Protein AF-A0A8X6LLJ6-F1 (afdb_monomer_lite)

Organism: Trichonephila clavata (NCBI:txid2740835)

Radius of gyration: 18.31 Å; chains: 1; bounding box: 47×21×43 Å

pLDDT: mean 93.16, std 5.04, range [62.5, 97.94]

Foldseek 3Di:
DVVVVVVVVVVVCQVVPFALPWFDWDKAQVCVVVVQKQWVVRIDIDRFFFQRRHDYPDPVDGRHDPDDDDDDDDTDIDGD

Secondary structure (DSSP, 8-state):
-HHHHHHHHHHHHHHHHSBTTSPEEEEEEGGGT-TTEEEESSEEEEEE--TTT-B-SSTT-----SS--------EEEE-

InterPro domains:
  IPR000072 PDGF/VEGF domain [PF00341] (23-73)
  IPR000072 PDGF/VEGF domain [PS50278] (39-80)
  IPR029034 Cystine-knot cytokine [G3DSA:2.10.90.10] (2-79)
  IPR029034 Cystine-knot cytokine [SSF57501] (10-77)

Structure (mmCIF, N/CA/C/O backbone):
data_AF-A0A8X6LLJ6-F1
#
_entry.id   AF-A0A8X6LLJ6-F1
#
loop_
_atom_site.group_PDB
_atom_site.id
_atom_site.type_symbol
_atom_site.label_atom_id
_atom_site.label_alt_id
_atom_site.label_comp_id
_atom_site.label_asym_id
_atom_site.label_entity_id
_atom_site.label_seq_id
_atom_site.pdbx_PDB_ins_code
_atom_site.Cartn_x
_atom_site.Cartn_y
_atom_site.Cartn_z
_atom_site.occupancy
_atom_site.B_iso_or_equiv
_atom_site.auth_seq_id
_atom_site.auth_comp_id
_atom_site.auth_asym_id
_atom_site.auth_atom_id
_atom_site.pdbx_PDB_model_num
ATOM 1 N N . LEU A 1 1 ? 33.327 -4.733 -15.759 1.00 75.19 1 LEU A N 1
ATOM 2 C CA . LEU A 1 1 ? 32.490 -5.900 -16.153 1.00 75.19 1 LEU A CA 1
ATOM 3 C C . LEU A 1 1 ? 31.648 -6.427 -14.989 1.00 75.19 1 LEU A C 1
ATOM 5 O O . LEU A 1 1 ? 30.457 -6.612 -15.191 1.00 75.19 1 LEU A O 1
ATOM 9 N N . LEU A 1 2 ? 32.222 -6.634 -13.794 1.00 89.19 2 LEU A N 1
ATOM 10 C CA . LEU A 1 2 ? 31.470 -7.052 -12.598 1.00 89.19 2 LEU A CA 1
ATOM 11 C C . LEU A 1 2 ? 30.351 -6.062 -12.221 1.00 89.19 2 LEU A C 1
ATOM 13 O O . LEU A 1 2 ? 29.202 -6.470 -12.121 1.00 89.19 2 LEU A O 1
ATOM 17 N N . GLU A 1 3 ? 30.665 -4.767 -12.155 1.00 94.75 3 GLU A N 1
ATOM 18 C CA . GLU A 1 3 ? 29.699 -3.705 -11.817 1.00 94.75 3 GLU A CA 1
ATOM 19 C C . GLU A 1 3 ? 28.494 -3.663 -12.774 1.00 94.75 3 GLU A C 1
ATOM 21 O O . GLU A 1 3 ? 27.359 -3.477 -12.353 1.00 94.75 3 GLU A O 1
ATOM 26 N N . VAL A 1 4 ? 28.716 -3.905 -14.073 1.00 96.56 4 VAL A N 1
ATOM 27 C CA . VAL A 1 4 ? 27.636 -3.963 -15.077 1.00 96.56 4 VAL A CA 1
ATOM 28 C C . VAL A 1 4 ? 26.712 -5.154 -14.816 1.00 96.56 4 VAL A C 1
ATOM 30 O O . VAL A 1 4 ? 25.497 -5.043 -14.962 1.00 96.56 4 VAL A O 1
ATOM 33 N N . ARG A 1 5 ? 27.270 -6.302 -14.412 1.00 97.06 5 ARG A N 1
ATOM 34 C CA . ARG A 1 5 ? 26.471 -7.478 -14.050 1.00 97.06 5 ARG A CA 1
ATOM 35 C C . ARG A 1 5 ? 25.633 -7.201 -12.804 1.00 97.06 5 ARG A C 1
ATOM 37 O O . ARG A 1 5 ? 24.441 -7.482 -12.816 1.00 97.06 5 ARG A O 1
ATOM 44 N N . GLU A 1 6 ? 26.235 -6.620 -11.772 1.00 97.94 6 GLU A N 1
ATOM 45 C CA . GLU A 1 6 ? 25.551 -6.268 -10.521 1.00 97.94 6 GLU A CA 1
ATOM 46 C C . GLU A 1 6 ? 24.429 -5.249 -10.755 1.00 97.94 6 GLU A C 1
ATOM 48 O O . GLU A 1 6 ? 23.314 -5.432 -10.261 1.00 97.94 6 GLU A O 1
ATOM 53 N N . ALA A 1 7 ? 24.679 -4.233 -11.587 1.00 97.31 7 ALA A N 1
ATOM 54 C CA . ALA A 1 7 ? 23.665 -3.266 -11.996 1.00 97.31 7 ALA A CA 1
ATOM 55 C C . ALA A 1 7 ? 22.493 -3.941 -12.728 1.00 97.31 7 ALA A C 1
ATOM 57 O O . ALA A 1 7 ? 21.332 -3.679 -12.411 1.00 97.31 7 ALA A O 1
ATOM 58 N N . ASN A 1 8 ? 22.779 -4.859 -13.656 1.00 97.25 8 ASN A N 1
ATOM 59 C CA . ASN A 1 8 ? 21.744 -5.599 -14.382 1.00 97.25 8 ASN A CA 1
ATOM 60 C C . ASN A 1 8 ? 20.933 -6.526 -13.463 1.00 97.25 8 ASN A C 1
ATOM 62 O O . ASN A 1 8 ? 19.709 -6.590 -13.577 1.00 97.25 8 ASN A O 1
ATOM 66 N N . GLU A 1 9 ? 21.585 -7.226 -12.533 1.00 97.31 9 GLU A N 1
ATOM 67 C CA . GLU A 1 9 ? 20.899 -8.067 -11.547 1.00 97.31 9 GLU A CA 1
ATOM 68 C C . GLU A 1 9 ? 19.969 -7.239 -10.659 1.00 97.31 9 GLU A C 1
ATOM 70 O O . GLU A 1 9 ? 18.818 -7.623 -10.432 1.00 97.31 9 GLU A O 1
ATOM 75 N N . HIS A 1 10 ? 20.442 -6.085 -10.183 1.00 95.88 10 HIS A N 1
ATOM 76 C CA . HIS A 1 10 ? 19.622 -5.179 -9.392 1.00 95.88 10 HIS A CA 1
ATOM 77 C C . HIS A 1 10 ? 18.439 -4.635 -10.203 1.00 95.88 10 HIS A C 1
ATOM 79 O O . HIS A 1 10 ? 17.302 -4.687 -9.731 1.00 95.88 10 HIS A O 1
ATOM 85 N N . PHE A 1 11 ? 18.673 -4.211 -11.449 1.00 94.62 11 PHE A N 1
ATOM 86 C CA . PHE A 1 11 ? 17.621 -3.751 -12.358 1.00 94.62 11 PHE A CA 1
ATOM 87 C C . PHE A 1 11 ? 16.517 -4.802 -12.541 1.00 94.62 11 PHE A C 1
ATOM 89 O O . PHE A 1 11 ? 15.331 -4.489 -12.409 1.00 94.62 11 PHE A O 1
ATOM 96 N N . VAL A 1 12 ? 16.891 -6.066 -12.776 1.00 95.69 12 VAL A N 1
ATOM 97 C CA . VAL A 1 12 ? 15.928 -7.172 -12.906 1.00 95.69 12 VAL A CA 1
ATOM 98 C C . VAL A 1 12 ? 15.130 -7.355 -11.616 1.00 95.69 12 VAL A C 1
ATOM 100 O O . VAL A 1 12 ? 13.903 -7.436 -11.684 1.00 95.69 12 VAL A O 1
ATOM 103 N N . ARG A 1 13 ? 15.791 -7.349 -10.447 1.00 95.19 13 ARG A N 1
ATOM 104 C CA . ARG A 1 13 ? 15.121 -7.481 -9.138 1.00 95.19 13 ARG A CA 1
ATOM 105 C C . ARG A 1 13 ? 14.110 -6.362 -8.892 1.00 95.19 13 ARG A C 1
ATOM 107 O O . ARG A 1 13 ? 12.991 -6.645 -8.464 1.00 95.19 13 ARG A O 1
ATOM 114 N N . MET A 1 14 ? 14.468 -5.112 -9.181 1.00 92.75 14 MET A N 1
ATOM 115 C CA . MET A 1 14 ? 13.568 -3.969 -8.991 1.00 92.75 14 MET A CA 1
ATOM 116 C C . MET A 1 14 ? 12.378 -4.030 -9.949 1.00 92.75 14 MET A C 1
ATOM 118 O O . MET A 1 14 ? 11.227 -3.882 -9.531 1.00 92.75 14 MET A O 1
ATOM 122 N N . ARG A 1 15 ? 12.631 -4.356 -11.220 1.00 90.69 15 ARG A N 1
ATOM 123 C CA . ARG A 1 15 ? 11.584 -4.486 -12.239 1.00 90.69 15 ARG A CA 1
ATOM 124 C C . ARG A 1 15 ? 10.630 -5.654 -11.968 1.00 90.69 15 ARG A C 1
ATOM 126 O O . ARG A 1 15 ? 9.451 -5.546 -12.294 1.00 90.69 15 ARG A O 1
ATOM 133 N N . SER A 1 16 ? 11.090 -6.759 -11.385 1.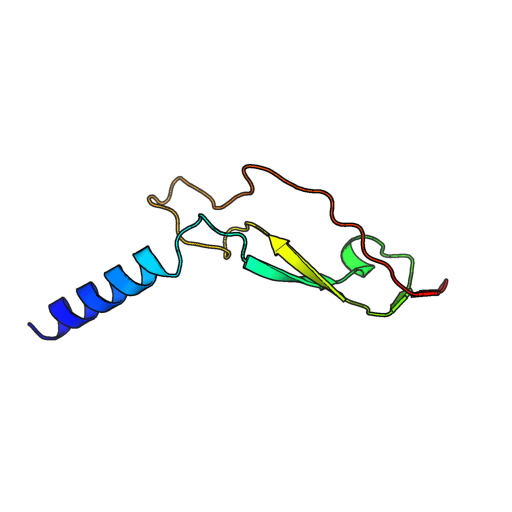00 91.25 16 SER A N 1
ATOM 134 C CA . SER A 1 16 ? 10.212 -7.891 -11.055 1.00 91.25 16 SER A CA 1
ATOM 135 C C . SER A 1 16 ? 9.524 -7.742 -9.699 1.00 91.25 16 SER A C 1
ATOM 137 O O . SER A 1 16 ? 8.397 -8.196 -9.532 1.00 91.25 16 SER A O 1
ATOM 139 N N . GLY A 1 17 ? 10.210 -7.147 -8.720 1.00 90.88 17 GLY A N 1
ATOM 140 C CA . GLY A 1 17 ? 9.825 -7.220 -7.312 1.00 90.88 17 GLY A CA 1
ATOM 141 C C . GLY A 1 17 ? 9.286 -5.929 -6.711 1.00 90.88 17 GLY A C 1
ATOM 142 O O . GLY A 1 17 ? 8.612 -6.010 -5.688 1.00 90.88 17 GLY A O 1
ATOM 143 N N . ALA A 1 18 ? 9.542 -4.765 -7.315 1.00 92.62 18 ALA A N 1
ATOM 144 C CA . ALA A 1 18 ? 9.305 -3.461 -6.689 1.00 92.62 18 ALA A CA 1
ATOM 145 C C . ALA A 1 18 ? 8.513 -2.469 -7.560 1.00 92.62 18 ALA A C 1
ATOM 147 O O . ALA A 1 18 ? 8.410 -1.305 -7.194 1.00 92.62 18 ALA A O 1
ATOM 148 N N . ARG A 1 19 ? 7.928 -2.890 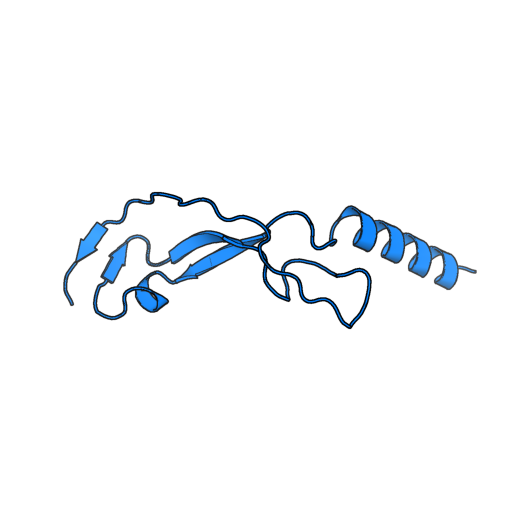-8.690 1.00 93.44 19 ARG A N 1
ATOM 149 C CA . ARG A 1 19 ? 7.089 -2.001 -9.521 1.00 93.44 19 ARG A CA 1
ATOM 150 C C . ARG A 1 19 ? 5.831 -1.542 -8.780 1.00 93.44 19 ARG A C 1
ATOM 152 O O . ARG A 1 19 ? 5.211 -2.335 -8.064 1.00 93.44 19 ARG A O 1
ATOM 159 N N . CYS A 1 20 ? 5.412 -0.300 -9.034 1.00 94.56 20 CYS A N 1
ATOM 160 C CA . CYS A 1 20 ? 4.089 0.198 -8.654 1.00 94.56 20 CYS A CA 1
ATOM 161 C C . CYS A 1 20 ? 2.994 -0.527 -9.459 1.00 94.56 20 CYS A C 1
ATOM 163 O O . CYS A 1 20 ? 2.594 -0.110 -10.546 1.00 94.56 20 CYS A O 1
ATOM 165 N N . HIS A 1 21 ? 2.561 -1.678 -8.952 1.00 92.00 21 HIS A N 1
ATOM 166 C CA . HIS A 1 21 ? 1.566 -2.527 -9.611 1.00 92.00 21 HIS A CA 1
ATOM 167 C C . HIS A 1 21 ? 0.728 -3.321 -8.610 1.00 92.00 21 HIS A C 1
ATOM 169 O O . HIS A 1 21 ? -0.477 -3.460 -8.789 1.00 92.00 21 HIS A O 1
ATOM 175 N N . VAL A 1 22 ? 1.363 -3.836 -7.553 1.00 91.50 22 VAL A N 1
ATOM 176 C CA . VAL A 1 22 ? 0.702 -4.634 -6.516 1.00 91.50 22 VAL A CA 1
ATOM 177 C C . VAL A 1 22 ? 0.688 -3.841 -5.206 1.00 91.50 22 VAL A C 1
ATOM 179 O O . VAL A 1 22 ? 1.768 -3.461 -4.746 1.00 91.50 22 VAL A O 1
ATOM 182 N N . PRO A 1 23 ? -0.490 -3.613 -4.595 1.00 95.19 23 PRO A N 1
ATOM 183 C CA . PRO A 1 23 ? -0.595 -2.995 -3.278 1.00 95.19 23 PRO A CA 1
ATOM 184 C C . PRO A 1 23 ? 0.257 -3.712 -2.222 1.00 95.19 23 PRO A C 1
ATOM 186 O O . PRO A 1 23 ? 0.252 -4.946 -2.127 1.00 95.19 23 PRO A O 1
ATOM 189 N N . ARG A 1 24 ? 0.974 -2.950 -1.396 1.00 94.69 24 ARG A N 1
ATOM 190 C CA . ARG A 1 24 ? 1.830 -3.485 -0.329 1.00 94.69 24 ARG A CA 1
ATOM 191 C C . ARG A 1 24 ? 1.103 -3.493 0.998 1.00 94.69 24 ARG A C 1
ATOM 193 O O . ARG A 1 24 ? 0.258 -2.645 1.257 1.00 94.69 24 ARG A O 1
ATOM 200 N N . SER A 1 25 ? 1.425 -4.487 1.819 1.00 95.56 25 SER A N 1
ATOM 201 C CA . SER A 1 25 ? 0.895 -4.567 3.174 1.00 95.56 25 SER A CA 1
ATOM 202 C C . SER A 1 25 ? 1.511 -3.459 4.020 1.00 95.56 25 SER A C 1
ATOM 204 O O . SER A 1 25 ? 2.729 -3.393 4.161 1.00 95.56 25 SER A O 1
ATOM 206 N N . GLU A 1 26 ? 0.662 -2.644 4.623 1.00 95.25 26 GLU A N 1
ATOM 207 C CA . GLU A 1 26 ? 1.031 -1.582 5.548 1.00 95.25 26 GLU A CA 1
ATOM 208 C C . GLU A 1 26 ? 0.299 -1.795 6.874 1.00 95.25 26 GLU A C 1
ATOM 210 O O . GLU A 1 26 ? -0.887 -2.138 6.903 1.00 95.25 26 GLU A O 1
ATOM 215 N N . VAL A 1 27 ? 1.017 -1.596 7.980 1.00 96.31 27 VAL A N 1
ATOM 216 C CA . VAL A 1 27 ? 0.410 -1.553 9.312 1.00 96.31 27 VAL A CA 1
ATOM 217 C C . VAL A 1 27 ? -0.222 -0.179 9.487 1.00 96.31 27 VAL A C 1
ATOM 219 O O . VAL A 1 27 ? 0.471 0.833 9.437 1.00 96.31 27 VAL A O 1
ATOM 222 N N . VAL A 1 28 ? -1.529 -0.149 9.714 1.00 95.44 28 VAL A N 1
ATOM 223 C CA . VAL A 1 28 ? -2.301 1.078 9.913 1.00 95.44 28 VAL A CA 1
ATOM 224 C C . VAL A 1 28 ? -2.789 1.125 11.352 1.00 95.44 28 VAL A C 1
ATOM 226 O O . VAL A 1 28 ? -3.461 0.202 11.817 1.00 95.44 28 VAL A O 1
ATOM 229 N N . CYS A 1 29 ? -2.439 2.197 12.061 1.00 96.06 29 CYS A N 1
ATOM 230 C CA . CYS A 1 29 ? -2.953 2.479 13.395 1.00 96.06 29 CYS A CA 1
ATOM 231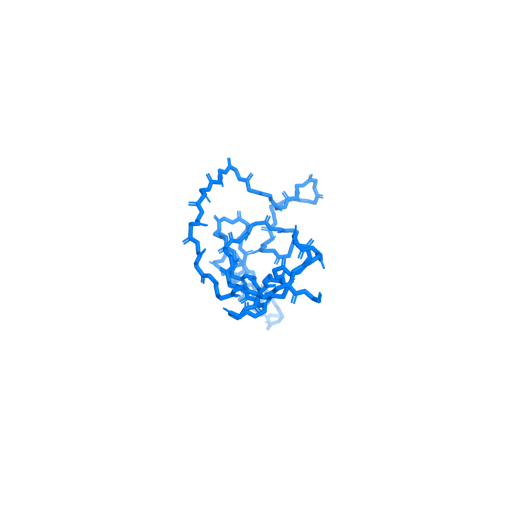 C C . CYS A 1 29 ? -4.421 2.907 13.280 1.00 96.06 29 CYS A C 1
ATOM 233 O O . CYS A 1 29 ? -4.745 3.867 12.584 1.00 96.06 29 CYS A O 1
ATOM 235 N N . VAL A 1 30 ? -5.325 2.189 13.949 1.00 95.00 30 VAL A N 1
ATOM 236 C CA . VAL A 1 30 ? -6.772 2.452 13.843 1.00 95.00 30 VAL A CA 1
ATOM 237 C C . VAL A 1 30 ? -7.132 3.791 14.489 1.00 95.00 30 VAL A C 1
ATOM 239 O O . VAL A 1 30 ? -8.019 4.492 14.007 1.00 95.00 30 VAL A O 1
ATOM 242 N N . ARG A 1 31 ? -6.384 4.194 15.523 1.00 92.44 31 ARG A N 1
ATOM 243 C CA . ARG A 1 31 ? -6.566 5.475 16.213 1.00 92.44 31 ARG A CA 1
ATOM 244 C C . ARG A 1 31 ? -6.294 6.685 15.316 1.00 92.44 31 ARG A C 1
ATOM 246 O O . ARG A 1 31 ? -6.890 7.730 15.529 1.00 92.44 31 ARG A O 1
ATOM 253 N N . ASP A 1 32 ? -5.467 6.547 14.280 1.00 93.31 32 ASP A N 1
ATOM 254 C CA . ASP A 1 32 ? -5.225 7.644 13.330 1.00 93.31 32 ASP A CA 1
ATOM 255 C C . ASP A 1 32 ? -6.479 7.944 12.484 1.00 93.31 32 ASP A C 1
ATOM 257 O O . ASP A 1 32 ? -6.636 9.048 11.968 1.00 93.31 32 ASP A O 1
ATOM 261 N N . LEU A 1 33 ? -7.381 6.963 12.354 1.00 90.56 33 LEU A N 1
ATOM 262 C CA . LEU A 1 33 ? -8.669 7.089 11.665 1.00 90.56 33 LEU A CA 1
ATOM 263 C C . LEU A 1 33 ? -9.812 7.427 12.631 1.00 90.56 33 LEU A C 1
ATOM 265 O O . LEU A 1 33 ? -10.763 8.106 12.251 1.00 90.56 33 LEU A O 1
ATOM 269 N N . TYR A 1 34 ? -9.716 6.946 13.872 1.00 91.25 34 TYR A N 1
ATOM 270 C CA . TYR A 1 34 ? -10.724 7.107 14.918 1.00 91.25 34 TYR A CA 1
ATOM 271 C C . TYR A 1 34 ? -10.054 7.534 16.238 1.00 91.25 34 TYR A C 1
ATOM 273 O O . TYR A 1 34 ? -9.839 6.688 17.110 1.00 91.25 34 TYR A O 1
ATOM 281 N N . PRO A 1 35 ? -9.705 8.825 16.395 1.00 90.88 35 PRO A N 1
ATOM 282 C CA . PRO A 1 35 ? -8.871 9.297 17.507 1.00 90.88 35 PRO A CA 1
ATOM 283 C C . PRO A 1 35 ? -9.497 9.153 18.897 1.00 90.88 35 PRO A C 1
ATOM 285 O O . PRO A 1 35 ? -8.769 9.010 19.875 1.00 90.88 35 PRO A O 1
ATOM 288 N N . ASP A 1 36 ? -10.829 9.159 18.979 1.00 91.62 36 ASP A N 1
ATOM 289 C CA . ASP A 1 36 ? -11.578 9.217 20.243 1.00 91.62 36 ASP A CA 1
ATOM 290 C C . ASP A 1 36 ? -11.935 7.836 20.825 1.00 91.62 36 ASP A C 1
ATOM 292 O O . ASP A 1 36 ? -12.748 7.735 21.742 1.00 91.62 36 ASP A O 1
ATOM 296 N N . LYS A 1 37 ? -11.392 6.750 20.263 1.00 90.88 37 LYS A N 1
ATOM 297 C CA . LYS A 1 37 ? -11.725 5.373 20.654 1.00 90.88 37 LYS A CA 1
ATOM 298 C C . LYS A 1 37 ? -10.478 4.515 20.775 1.00 90.88 37 LYS A C 1
ATOM 300 O O . LYS A 1 37 ? -9.533 4.657 20.000 1.00 90.88 37 LYS A O 1
ATOM 305 N N . GLU A 1 38 ? -10.524 3.555 21.691 1.00 93.50 38 GLU A N 1
ATOM 306 C CA . GLU A 1 38 ? -9.512 2.508 21.786 1.00 93.50 38 GLU A CA 1
ATOM 307 C C . GLU A 1 38 ? -10.019 1.225 21.122 1.00 93.50 38 GLU A C 1
ATOM 309 O O . GLU A 1 38 ? -11.161 0.796 21.313 1.00 93.50 38 GLU A O 1
ATOM 314 N N . PHE A 1 39 ? -9.148 0.615 20.316 1.00 95.44 39 PHE A N 1
ATOM 315 C CA . PHE A 1 39 ? -9.448 -0.583 19.538 1.00 95.44 39 PHE A CA 1
ATOM 316 C C . PHE A 1 39 ? -8.490 -1.712 19.907 1.00 95.44 39 PHE A C 1
ATOM 318 O O . PHE A 1 39 ? -7.282 -1.501 20.043 1.00 95.44 39 PHE A O 1
ATOM 325 N N . LEU A 1 40 ? -9.010 -2.937 20.002 1.00 96.12 40 LEU A N 1
ATOM 326 C CA . LEU A 1 40 ? -8.200 -4.151 20.069 1.00 96.12 40 LEU A CA 1
ATOM 327 C C . LEU A 1 40 ? -8.519 -5.059 18.868 1.00 96.12 40 LEU A C 1
ATOM 329 O O . LEU A 1 40 ? -9.667 -5.494 18.729 1.00 96.12 40 LEU A O 1
ATOM 333 N N . PRO A 1 41 ? -7.523 -5.374 18.015 1.00 96.94 41 PRO A N 1
ATOM 334 C CA . PRO A 1 41 ? -6.139 -4.872 18.041 1.00 96.94 41 PRO A CA 1
ATOM 335 C C . PRO A 1 41 ? -6.031 -3.363 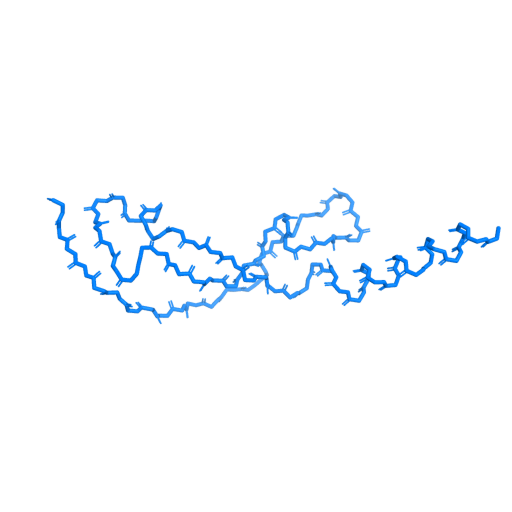17.723 1.00 96.94 41 PRO A C 1
ATOM 337 O O . PRO A 1 41 ? -6.867 -2.815 17.014 1.00 96.94 41 PRO A O 1
ATOM 340 N N . ARG A 1 42 ? -4.968 -2.693 18.204 1.00 96.31 42 ARG A N 1
ATOM 341 C CA . ARG A 1 42 ? -4.740 -1.241 17.977 1.00 96.31 42 ARG A CA 1
ATOM 342 C C . ARG A 1 42 ? -4.418 -0.881 16.524 1.00 96.31 42 ARG A C 1
ATOM 344 O O . ARG A 1 42 ? -4.566 0.268 16.109 1.00 96.31 42 ARG A O 1
ATOM 351 N N . CYS A 1 43 ? -3.936 -1.858 15.766 1.00 97.56 43 CYS A N 1
ATOM 352 C CA . CYS A 1 43 ? -3.533 -1.706 14.378 1.00 97.56 43 CYS A CA 1
ATOM 353 C C . CYS A 1 43 ? -4.141 -2.825 13.537 1.00 97.56 43 CYS A C 1
ATOM 355 O O . CYS A 1 43 ? -4.470 -3.895 14.051 1.00 97.56 43 CYS A O 1
ATOM 357 N N . THR A 1 44 ? -4.204 -2.596 12.233 1.00 96.81 44 THR A N 1
ATOM 358 C CA . THR A 1 44 ? -4.559 -3.612 11.244 1.00 96.81 44 THR A CA 1
ATOM 359 C C . THR A 1 44 ? -3.590 -3.596 10.068 1.00 96.81 44 THR A C 1
ATOM 361 O O . THR A 1 44 ? -2.798 -2.667 9.921 1.00 96.81 44 THR A O 1
ATOM 364 N N . LEU A 1 45 ? -3.648 -4.629 9.235 1.00 96.94 45 LEU A N 1
ATOM 365 C CA . LEU A 1 45 ? -2.958 -4.676 7.955 1.00 96.94 45 LEU A CA 1
ATOM 366 C C . LEU A 1 45 ? -3.922 -4.253 6.852 1.00 96.94 45 LEU A C 1
ATOM 368 O O . LEU A 1 45 ? -5.008 -4.818 6.720 1.00 96.94 45 LEU A O 1
ATOM 372 N N . LEU A 1 46 ? -3.507 -3.283 6.042 1.00 95.94 46 LEU A N 1
ATOM 373 C CA . LEU A 1 46 ? -4.180 -2.933 4.796 1.00 95.94 46 LEU A CA 1
ATOM 374 C C . LEU A 1 46 ? -3.201 -3.047 3.637 1.00 95.94 46 LEU A C 1
ATOM 376 O O . LEU A 1 46 ? -2.015 -2.769 3.773 1.00 95.94 46 LEU A O 1
ATOM 380 N N . HIS A 1 47 ? -3.719 -3.421 2.476 1.00 96.62 47 HIS A N 1
ATOM 381 C CA . HIS A 1 47 ? -2.972 -3.380 1.231 1.00 96.62 47 HIS A CA 1
ATOM 382 C C . HIS A 1 47 ? -3.159 -2.009 0.579 1.00 96.62 47 HIS A C 1
ATOM 384 O O . HIS A 1 47 ? -4.279 -1.648 0.218 1.00 96.62 47 HIS A O 1
ATOM 390 N N . ARG A 1 48 ? -2.082 -1.231 0.448 1.00 95.06 48 ARG A N 1
ATOM 391 C CA . ARG A 1 48 ? -2.123 0.152 -0.049 1.00 95.06 48 ARG A CA 1
ATOM 392 C C . ARG A 1 48 ? -1.142 0.369 -1.198 1.00 95.06 48 ARG A C 1
ATOM 394 O O . ARG A 1 48 ? -0.162 -0.356 -1.343 1.00 95.06 48 ARG A O 1
ATOM 401 N N . CYS A 1 49 ? -1.456 1.354 -2.036 1.00 95.31 49 CYS A N 1
ATOM 402 C CA . CYS A 1 49 ? -0.514 1.944 -2.979 1.00 95.31 49 CYS A CA 1
ATOM 403 C C . CYS A 1 49 ? -0.196 3.352 -2.480 1.00 95.31 49 CYS A C 1
ATOM 405 O O . CYS A 1 49 ? -1.063 4.222 -2.481 1.00 95.31 49 CYS A O 1
ATOM 407 N N . THR A 1 50 ? 1.031 3.540 -2.033 1.00 90.88 50 THR A N 1
ATOM 408 C CA . THR A 1 50 ? 1.609 4.789 -1.536 1.00 90.88 50 THR A CA 1
ATOM 409 C C . THR A 1 50 ? 2.911 5.062 -2.287 1.00 90.88 50 THR A C 1
ATOM 411 O O . THR A 1 50 ? 3.400 4.191 -3.011 1.00 90.88 50 THR A O 1
ATOM 414 N N . GLU A 1 51 ? 3.517 6.231 -2.082 1.00 87.81 51 GLU A N 1
ATOM 415 C CA . GLU A 1 51 ? 4.818 6.595 -2.673 1.00 87.81 51 GLU A CA 1
ATOM 416 C C . GLU A 1 51 ? 5.910 5.538 -2.454 1.00 87.81 51 GLU A C 1
ATOM 418 O O . GLU A 1 51 ? 6.787 5.361 -3.293 1.00 87.81 51 GLU A O 1
ATOM 423 N N . THR A 1 52 ? 5.843 4.802 -1.344 1.00 87.25 52 THR A N 1
ATOM 424 C CA . THR A 1 52 ? 6.830 3.784 -0.965 1.00 87.25 52 THR A CA 1
ATOM 425 C C . THR A 1 52 ? 6.413 2.363 -1.354 1.00 87.25 52 THR A C 1
ATOM 427 O O . THR A 1 52 ? 7.195 1.424 -1.202 1.00 87.25 52 THR A O 1
ATOM 430 N N . SER A 1 53 ? 5.203 2.176 -1.893 1.00 90.56 53 SER A N 1
ATOM 431 C CA . SER A 1 53 ? 4.678 0.855 -2.269 1.00 90.56 53 SER A CA 1
ATOM 432 C C . SER A 1 53 ? 5.336 0.270 -3.525 1.00 90.56 53 SER A C 1
ATOM 434 O O . SER A 1 53 ? 5.318 -0.951 -3.733 1.00 90.56 53 SER A O 1
ATOM 436 N N . GLY A 1 54 ? 5.923 1.121 -4.370 1.00 91.12 54 GLY A N 1
ATOM 437 C CA . GLY A 1 54 ? 6.667 0.687 -5.544 1.00 91.12 54 GLY A CA 1
ATOM 438 C C . GLY A 1 54 ? 7.268 1.831 -6.357 1.00 91.12 54 GLY A C 1
ATOM 439 O O . GLY A 1 54 ? 6.894 2.987 -6.214 1.00 91.12 54 GLY A O 1
ATOM 440 N N . CYS A 1 55 ? 8.195 1.471 -7.238 1.00 91.25 55 CYS A N 1
ATOM 441 C CA . CYS A 1 55 ? 8.887 2.369 -8.152 1.00 91.25 55 CYS A CA 1
ATOM 442 C C . CYS A 1 55 ? 8.079 2.546 -9.450 1.00 91.25 55 CYS A C 1
ATOM 444 O O . CYS A 1 55 ? 7.587 1.561 -10.024 1.00 91.25 55 CYS A O 1
ATOM 446 N N . CYS A 1 56 ? 7.921 3.799 -9.877 1.00 92.12 56 CYS A N 1
ATOM 447 C CA . CYS A 1 56 ? 7.315 4.177 -11.153 1.00 92.12 56 CYS A CA 1
ATOM 448 C C . CYS A 1 56 ? 8.343 4.123 -12.294 1.00 92.12 56 CYS A C 1
ATOM 450 O O . CYS A 1 56 ? 9.537 3.961 -12.062 1.00 92.12 56 CYS A O 1
ATOM 452 N N . GLU A 1 57 ? 7.871 4.221 -13.537 1.00 88.38 57 GLU A N 1
ATOM 453 C CA . GLU A 1 57 ? 8.743 4.181 -14.722 1.00 88.38 57 GLU A CA 1
ATOM 454 C C . GLU A 1 57 ? 9.432 5.527 -15.005 1.00 88.38 57 GLU A C 1
ATOM 456 O O . GLU A 1 57 ? 10.465 5.542 -15.671 1.00 88.38 57 GLU A O 1
ATOM 461 N N . ASP A 1 58 ? 8.898 6.628 -14.469 1.00 89.38 58 ASP A N 1
ATOM 462 C CA . ASP A 1 58 ? 9.484 7.963 -14.548 1.00 89.38 58 ASP A CA 1
ATOM 463 C C . ASP A 1 58 ? 9.190 8.791 -13.280 1.00 89.38 58 ASP A C 1
ATOM 465 O O . ASP A 1 58 ? 8.260 8.485 -12.527 1.00 89.38 58 ASP A O 1
ATOM 469 N N . ASP A 1 59 ? 9.984 9.846 -13.069 1.00 88.25 59 ASP A N 1
ATOM 470 C CA . ASP A 1 59 ? 9.951 10.703 -11.872 1.00 88.25 59 ASP A CA 1
ATOM 471 C C . ASP A 1 59 ? 8.734 11.645 -11.808 1.00 88.25 59 ASP A C 1
ATOM 473 O O . ASP A 1 59 ? 8.502 12.296 -10.790 1.00 88.25 59 ASP A O 1
ATOM 477 N N . THR A 1 60 ? 7.947 11.748 -12.884 1.00 93.00 60 THR A N 1
ATOM 478 C CA . THR A 1 60 ? 6.712 12.551 -12.904 1.00 93.00 60 THR A CA 1
ATOM 479 C C . THR A 1 60 ? 5.506 11.775 -12.376 1.00 93.00 60 THR A C 1
ATOM 481 O O . THR A 1 60 ? 4.446 12.358 -12.138 1.00 93.00 60 THR A O 1
ATOM 484 N N . LEU A 1 61 ? 5.662 10.464 -12.167 1.00 92.50 61 LEU A N 1
ATOM 485 C CA . LEU A 1 61 ? 4.618 9.570 -11.690 1.00 92.50 61 LEU A CA 1
ATOM 486 C C . LEU A 1 61 ? 4.784 9.244 -10.206 1.00 92.50 61 LEU A C 1
ATOM 488 O O . LEU A 1 61 ? 5.845 8.840 -9.735 1.00 92.50 61 LEU A O 1
ATOM 492 N N . GLN A 1 62 ? 3.669 9.285 -9.484 1.00 93.94 62 GLN A N 1
ATOM 493 C CA . GLN A 1 62 ? 3.588 8.895 -8.083 1.00 93.94 62 GLN A CA 1
ATOM 494 C C . GLN A 1 62 ? 2.744 7.627 -7.944 1.00 93.94 62 GLN A C 1
ATOM 496 O O . GLN A 1 62 ? 1.679 7.503 -8.557 1.00 93.94 62 GLN A O 1
ATOM 501 N N . CYS A 1 63 ? 3.207 6.671 -7.140 1.00 94.75 63 CYS A N 1
ATOM 502 C CA . CYS A 1 63 ? 2.472 5.432 -6.937 1.00 94.75 63 CYS A CA 1
ATOM 503 C C . CYS A 1 63 ? 1.216 5.677 -6.087 1.00 94.75 63 CYS A C 1
ATOM 505 O O . CYS A 1 63 ? 1.301 6.081 -4.930 1.00 94.75 63 CYS A O 1
ATOM 507 N N . ALA A 1 64 ? 0.048 5.420 -6.676 1.00 95.12 64 ALA A N 1
ATOM 508 C CA . ALA A 1 64 ? -1.255 5.710 -6.088 1.00 95.12 64 ALA A CA 1
ATOM 509 C C . ALA A 1 64 ? -2.287 4.629 -6.467 1.00 95.12 64 ALA A C 1
ATOM 511 O O . ALA A 1 64 ? -2.120 3.928 -7.474 1.00 95.12 64 ALA A O 1
ATOM 512 N N . PRO A 1 65 ? -3.361 4.450 -5.675 1.00 95.81 65 PRO A N 1
ATOM 513 C CA . PRO A 1 65 ? -4.393 3.463 -5.968 1.00 95.81 65 PRO A CA 1
ATOM 514 C C . PRO A 1 65 ? -5.182 3.840 -7.229 1.00 95.81 65 PRO A C 1
ATOM 516 O O . PRO A 1 65 ? -5.731 4.933 -7.328 1.00 95.81 65 PRO A O 1
ATOM 519 N N . LYS A 1 66 ? -5.289 2.903 -8.180 1.00 94.69 66 LYS A N 1
ATOM 520 C CA . LYS A 1 66 ? -6.163 3.038 -9.366 1.00 94.69 66 LYS A CA 1
ATOM 521 C C . LYS A 1 66 ? -7.596 2.569 -9.110 1.00 94.69 66 LYS A C 1
ATOM 523 O O . LYS A 1 66 ? -8.522 3.021 -9.770 1.00 94.69 66 LYS A O 1
ATOM 528 N N . ALA A 1 67 ? -7.760 1.644 -8.173 1.00 94.81 67 ALA A N 1
ATOM 529 C CA . ALA A 1 67 ? -9.036 1.129 -7.709 1.00 94.81 67 ALA A CA 1
ATOM 530 C C . ALA A 1 67 ? -8.913 0.817 -6.216 1.00 94.81 67 ALA A C 1
ATOM 532 O O . ALA A 1 67 ? -7.825 0.489 -5.737 1.00 94.81 67 ALA A O 1
ATOM 533 N N . MET A 1 68 ? -10.024 0.927 -5.494 1.00 95.75 68 MET A N 1
ATOM 534 C CA . MET A 1 68 ? -10.095 0.637 -4.067 1.00 95.75 68 MET A CA 1
ATOM 535 C C . MET A 1 68 ? -11.233 -0.341 -3.808 1.00 95.75 68 MET A C 1
ATOM 537 O O . MET A 1 68 ? -12.254 -0.315 -4.494 1.00 95.75 68 MET A O 1
ATOM 541 N N . GLN A 1 69 ? -11.041 -1.186 -2.804 1.00 95.69 69 GLN A N 1
ATOM 542 C CA . GLN A 1 69 ? -12.059 -2.089 -2.298 1.00 95.69 69 GLN A CA 1
ATOM 543 C C . GLN A 1 69 ? -12.257 -1.796 -0.814 1.00 95.69 69 GLN A C 1
ATOM 545 O O . GLN A 1 69 ? -11.284 -1.652 -0.073 1.00 95.69 69 GLN A O 1
ATOM 550 N N . GLU A 1 70 ? -13.513 -1.734 -0.386 1.00 95.75 70 GLU A N 1
ATOM 551 C CA . GLU A 1 70 ? -13.836 -1.677 1.034 1.00 95.75 70 GLU A CA 1
ATOM 552 C C . GLU A 1 70 ? -13.536 -3.029 1.694 1.00 95.75 70 GLU A C 1
ATOM 554 O O . GLU A 1 70 ? -13.941 -4.086 1.202 1.00 95.75 70 GLU A O 1
ATOM 559 N N . VAL A 1 71 ? -12.812 -2.989 2.812 1.00 94.75 71 VAL A N 1
ATOM 560 C CA . VAL A 1 71 ? -12.484 -4.170 3.613 1.00 94.75 71 VAL A CA 1
ATOM 561 C C . VAL A 1 71 ? -13.131 -4.006 4.978 1.00 94.75 71 VAL A C 1
ATOM 563 O O . VAL A 1 71 ? -12.793 -3.090 5.726 1.00 94.75 71 VAL A O 1
ATOM 566 N N . VAL A 1 72 ? -14.049 -4.912 5.306 1.00 96.19 72 VAL A N 1
ATOM 567 C CA . VAL A 1 72 ? -14.705 -4.939 6.614 1.00 96.19 72 VAL A CA 1
ATOM 568 C C . VAL A 1 72 ? -13.824 -5.705 7.593 1.00 96.19 72 VAL A C 1
ATOM 570 O O . VAL A 1 72 ? -13.477 -6.863 7.363 1.00 96.19 72 VAL A O 1
ATOM 573 N N . LEU A 1 73 ? -13.464 -5.047 8.691 1.00 96.25 73 LEU A N 1
ATOM 574 C CA . LEU A 1 73 ? -12.653 -5.601 9.770 1.00 96.25 73 LEU A CA 1
A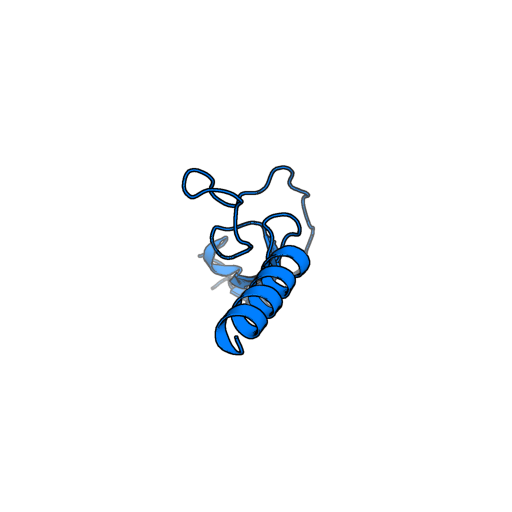TOM 575 C C . LEU A 1 73 ? -13.360 -5.364 11.102 1.00 96.25 73 LEU A C 1
ATOM 577 O O . LEU A 1 73 ? -14.007 -4.337 11.299 1.00 96.25 73 LEU A O 1
ATOM 581 N N . HIS A 1 74 ? -13.221 -6.313 12.021 1.00 96.19 74 HIS A N 1
ATOM 582 C CA . HIS A 1 74 ? -13.882 -6.269 13.320 1.00 96.19 74 HIS A CA 1
ATOM 583 C C . HIS A 1 74 ? -12.865 -6.041 14.431 1.00 96.19 74 HIS A C 1
ATOM 585 O O . HIS A 1 74 ? -11.795 -6.649 14.445 1.00 96.19 74 HIS A O 1
ATOM 591 N N . PHE A 1 75 ? -13.232 -5.180 15.374 1.00 96.69 75 PHE A N 1
ATOM 592 C CA . PHE A 1 75 ? -12.409 -4.797 16.512 1.00 96.69 75 PHE A CA 1
ATOM 593 C C . PHE A 1 75 ? -13.249 -4.853 17.781 1.00 96.69 75 PHE A C 1
ATOM 595 O O . PHE A 1 75 ? -14.448 -4.565 17.750 1.00 96.69 75 PHE A O 1
ATOM 602 N N . TYR A 1 76 ? -12.607 -5.162 18.903 1.00 96.69 76 TYR A N 1
ATOM 603 C CA . TYR A 1 76 ? -13.163 -4.783 20.196 1.00 96.69 76 TYR A CA 1
ATOM 604 C C . TYR A 1 76 ? -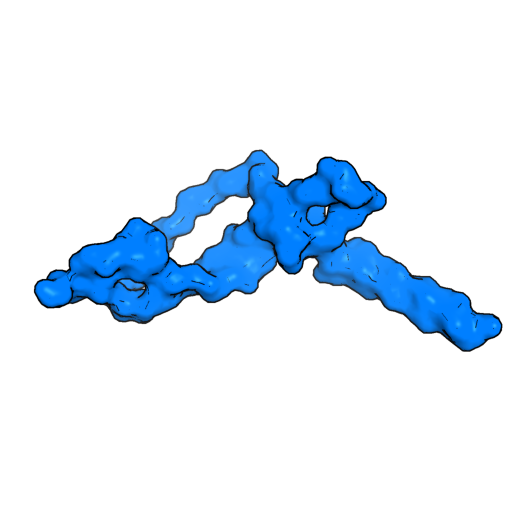12.972 -3.280 20.378 1.00 96.69 76 TYR A C 1
ATOM 606 O O . TYR A 1 76 ? -11.907 -2.759 20.047 1.00 96.69 76 TYR A O 1
ATOM 614 N N . VAL A 1 77 ? -13.996 -2.604 20.892 1.00 95.25 77 VAL A N 1
ATOM 615 C CA . VAL A 1 77 ? -14.007 -1.151 21.086 1.00 95.25 77 VAL A CA 1
ATOM 616 C C . VAL A 1 77 ? -14.310 -0.856 22.547 1.00 95.25 77 VAL A C 1
ATOM 618 O O . VAL A 1 77 ? -15.233 -1.446 23.112 1.00 95.25 77 VAL A O 1
ATOM 621 N N . SER A 1 78 ? -13.558 0.066 23.134 1.00 88.50 78 SER A N 1
ATOM 622 C CA . SER A 1 78 ? -13.879 0.678 24.420 1.00 88.50 78 SER A CA 1
ATOM 623 C C . SER A 1 78 ? -13.822 2.193 24.289 1.00 88.50 78 SER A C 1
ATOM 625 O O . SER A 1 78 ? -12.956 2.726 23.588 1.00 88.50 78 SER A O 1
ATOM 627 N N . ASP A 1 79 ? -14.736 2.872 24.974 1.00 80.38 79 ASP A N 1
ATOM 628 C CA . ASP A 1 79 ? -14.636 4.314 25.169 1.00 80.38 79 ASP A CA 1
ATOM 629 C C . ASP A 1 79 ? -13.429 4.618 26.077 1.00 80.38 79 ASP A C 1
ATOM 631 O O . ASP A 1 79 ? -13.058 3.791 26.919 1.00 80.38 79 ASP A O 1
ATOM 635 N N . LEU A 1 80 ? -12.793 5.770 25.846 1.00 62.50 80 LEU A N 1
ATOM 636 C CA . LEU A 1 80 ? -11.691 6.293 26.662 1.00 62.50 80 LEU A CA 1
ATOM 637 C C . LEU A 1 80 ? -12.191 6.877 27.989 1.00 62.50 80 LEU A C 1
ATOM 639 O O . LEU A 1 80 ? -13.253 7.541 27.983 1.00 62.50 80 LEU A O 1
#

Sequence (80 aa):
LLEVREANEHFVRMRSGARCHVPRSEVVCVRDLYPDKEFLPRCTLLHRCTETSGCCEDDTLQCAPKAMQEVVLHFYVSDL